Protein AF-A0A660M7K4-F1 (afdb_monomer_lite)

Foldseek 3Di:
DPVVPDPPVVVQVVVVVVVQVVVVVVVCVVVVFPFPDAWDKDFPDDDRPDDTDIDTDGDGDDPDDDPDPVVPPDPDPDPDDDPVNVVVVVVVVCLVPDDADDDPDPDDPPHDDDDDDDDD

Secondary structure (DSSP, 8-state):
--TTSS-HHHHHHHHHHHHHHHHHHHHHHHTT--BSSPPEEEEEEEETTTEEEEEEE-PBPPP-----GGG-----------HHHHHHHHHHHHHHTPPP----SPP-TT----------

pLDDT: mean 71.5, std 9.18, range [47.22, 88.38]

Structure (mmCIF, N/CA/C/O backbone):
data_AF-A0A660M7K4-F1
#
_entry.id   AF-A0A660M7K4-F1
#
loop_
_atom_site.group_PDB
_atom_site.id
_atom_site.type_symbol
_atom_site.label_atom_id
_atom_site.label_alt_id
_atom_site.label_comp_id
_atom_site.label_asym_id
_atom_site.label_entity_id
_atom_site.label_seq_id
_atom_site.pdbx_PDB_ins_code
_atom_site.Cartn_x
_atom_site.Cartn_y
_atom_site.Cartn_z
_atom_site.occupancy
_atom_site.B_iso_or_equiv
_atom_site.auth_seq_id
_atom_site.auth_comp_id
_atom_site.auth_asym_id
_atom_site.auth_atom_id
_atom_site.pdbx_PDB_model_num
ATOM 1 N N . MET A 1 1 ? 51.741 -9.721 -23.655 1.00 47.22 1 MET A N 1
ATOM 2 C CA . MET A 1 1 ? 51.900 -11.150 -24.006 1.00 47.22 1 MET A CA 1
ATOM 3 C C . MET A 1 1 ? 50.603 -11.915 -23.719 1.00 47.22 1 MET A C 1
ATOM 5 O O . MET A 1 1 ? 50.582 -12.728 -22.812 1.00 47.22 1 MET A O 1
ATOM 9 N N . VAL A 1 2 ? 49.522 -11.633 -24.461 1.00 49.31 2 VAL A N 1
ATOM 10 C CA . VAL A 1 2 ? 48.260 -12.424 -24.421 1.00 49.31 2 VAL A CA 1
ATOM 11 C C . VAL A 1 2 ? 47.599 -12.492 -25.813 1.00 49.31 2 VAL A C 1
ATOM 13 O O . VAL A 1 2 ? 46.929 -13.461 -26.127 1.00 49.31 2 VAL A O 1
ATOM 16 N N . ALA A 1 3 ? 47.872 -11.535 -26.710 1.00 52.75 3 ALA A N 1
ATOM 17 C CA . ALA A 1 3 ? 47.330 -11.521 -28.078 1.00 52.75 3 ALA A CA 1
ATOM 18 C C . ALA A 1 3 ? 47.911 -12.585 -29.039 1.00 52.75 3 ALA A C 1
ATOM 20 O O . ALA A 1 3 ? 47.435 -12.709 -30.158 1.00 52.75 3 ALA A O 1
ATOM 21 N N . ALA A 1 4 ? 48.949 -13.328 -28.639 1.00 57.06 4 ALA A N 1
ATOM 22 C CA . ALA A 1 4 ? 49.623 -14.300 -29.510 1.00 57.06 4 ALA A CA 1
ATOM 23 C C . ALA A 1 4 ? 49.103 -15.741 -29.353 1.00 57.06 4 ALA A C 1
ATOM 25 O O . ALA A 1 4 ? 49.554 -16.625 -30.072 1.00 57.06 4 ALA A O 1
ATOM 26 N N . GLN A 1 5 ? 48.193 -15.989 -28.403 1.00 56.97 5 GLN A N 1
ATOM 27 C CA . GLN A 1 5 ? 47.725 -17.338 -28.056 1.00 56.97 5 GLN A CA 1
ATOM 28 C C . GLN A 1 5 ? 46.194 -17.463 -28.046 1.00 56.97 5 GLN A C 1
ATOM 30 O O . GLN A 1 5 ? 45.658 -18.483 -27.628 1.00 56.97 5 GLN A O 1
ATOM 35 N N . VAL A 1 6 ? 45.501 -16.421 -28.507 1.00 57.75 6 VAL A N 1
ATOM 36 C CA . VAL A 1 6 ? 44.047 -16.379 -28.659 1.00 57.75 6 VAL A CA 1
ATOM 37 C C . VAL A 1 6 ? 43.768 -16.183 -30.141 1.00 57.75 6 VAL A C 1
ATOM 39 O O . VAL A 1 6 ? 44.318 -15.258 -30.740 1.00 57.75 6 VAL A O 1
ATOM 42 N N . ASP A 1 7 ? 42.961 -17.061 -30.736 1.00 66.00 7 ASP A N 1
ATOM 43 C CA . ASP A 1 7 ? 42.598 -16.987 -32.150 1.00 66.00 7 ASP A CA 1
ATOM 44 C C . ASP A 1 7 ? 42.135 -15.563 -32.525 1.00 66.00 7 ASP A C 1
ATOM 46 O O . ASP A 1 7 ? 41.231 -15.024 -31.879 1.00 66.00 7 ASP A O 1
ATOM 50 N N . PRO A 1 8 ? 42.706 -14.927 -33.567 1.00 67.06 8 PRO A N 1
ATOM 51 C CA . PRO A 1 8 ? 42.351 -13.559 -33.961 1.00 67.06 8 PRO A CA 1
ATOM 52 C C . PRO A 1 8 ? 40.864 -13.393 -34.317 1.00 67.06 8 PRO A C 1
ATOM 54 O O . PRO A 1 8 ? 40.306 -12.304 -34.162 1.00 67.06 8 PRO A O 1
ATOM 57 N N . ASN A 1 9 ? 40.197 -14.478 -34.720 1.00 66.50 9 ASN A N 1
ATOM 58 C CA . ASN A 1 9 ? 38.746 -14.513 -34.901 1.00 66.50 9 ASN A CA 1
ATOM 59 C C . ASN A 1 9 ? 37.989 -14.412 -33.571 1.00 66.50 9 ASN A C 1
ATOM 61 O O . ASN A 1 9 ? 37.033 -13.647 -33.482 1.00 66.50 9 ASN A O 1
ATOM 65 N N . LEU A 1 10 ? 38.446 -15.113 -32.528 1.00 68.19 10 LEU A N 1
ATOM 66 C CA . LEU A 1 10 ? 37.822 -15.074 -31.205 1.00 68.19 10 LEU A CA 1
ATOM 67 C C . LEU A 1 10 ? 37.969 -13.683 -30.585 1.00 68.19 10 LEU A C 1
ATOM 69 O O . LEU A 1 10 ? 37.008 -13.128 -30.068 1.00 68.19 10 LEU A O 1
ATOM 73 N N . LEU A 1 11 ? 39.148 -13.070 -30.721 1.00 71.25 11 LEU A N 1
ATOM 74 C CA . LEU A 1 11 ? 39.387 -11.720 -30.212 1.00 71.25 11 LEU A CA 1
ATOM 75 C C . LEU A 1 11 ? 38.505 -10.677 -30.918 1.00 71.25 11 LEU A C 1
ATOM 77 O O . LEU A 1 11 ? 37.990 -9.761 -30.278 1.00 71.25 11 LEU A O 1
ATOM 81 N N . SER A 1 12 ? 38.312 -10.824 -32.231 1.00 70.31 12 SER A N 1
ATOM 82 C CA . SER A 1 12 ? 37.466 -9.927 -33.027 1.00 70.31 12 SER A CA 1
ATOM 83 C C . SER A 1 12 ? 35.986 -10.085 -32.676 1.00 70.31 12 SER A C 1
ATOM 85 O O . SER A 1 12 ? 35.275 -9.087 -32.575 1.00 70.31 12 SER A O 1
ATOM 87 N N . GLN A 1 13 ? 35.539 -11.320 -32.446 1.00 69.31 13 GLN A N 1
ATOM 88 C CA . GLN A 1 13 ? 34.165 -11.641 -32.067 1.00 69.31 13 GLN A CA 1
ATOM 89 C C . GLN A 1 13 ? 33.834 -11.155 -30.649 1.00 69.31 13 GLN A C 1
ATOM 91 O O . GLN A 1 13 ? 32.826 -10.482 -30.458 1.00 69.31 13 GLN A O 1
ATOM 96 N N . GLU A 1 14 ? 34.722 -11.395 -29.684 1.00 71.50 14 GLU A N 1
ATOM 97 C CA . GLU A 1 14 ? 34.589 -10.898 -28.308 1.00 71.50 14 GLU A CA 1
ATOM 98 C C . GLU A 1 14 ? 34.601 -9.364 -28.262 1.00 71.50 14 GLU A C 1
ATOM 100 O O . GLU A 1 14 ? 33.800 -8.743 -27.563 1.00 71.50 14 GLU A O 1
ATOM 105 N N . THR A 1 15 ? 35.491 -8.725 -29.032 1.00 73.75 15 THR A N 1
ATOM 106 C CA . THR A 1 15 ? 35.556 -7.256 -29.119 1.00 73.75 15 THR A CA 1
ATOM 107 C C . THR A 1 15 ? 34.283 -6.686 -29.739 1.00 73.75 15 THR A C 1
ATOM 109 O O . THR A 1 15 ? 33.775 -5.674 -29.258 1.00 73.75 15 THR A O 1
ATOM 112 N N . LEU A 1 16 ? 33.745 -7.337 -30.773 1.00 70.81 16 LEU A N 1
ATOM 113 C CA . LEU A 1 16 ? 32.477 -6.964 -31.394 1.00 70.81 16 LEU A CA 1
ATOM 114 C C . LEU A 1 16 ? 31.315 -7.086 -30.409 1.00 70.81 16 LEU A C 1
ATOM 116 O O . LEU A 1 16 ? 30.564 -6.130 -30.244 1.00 70.81 16 LEU A O 1
ATOM 120 N N . GLU A 1 17 ? 31.170 -8.227 -29.742 1.00 71.94 17 GLU A N 1
ATOM 121 C CA . GLU A 1 17 ? 30.060 -8.466 -28.819 1.00 71.94 17 GLU A CA 1
ATOM 122 C C . GLU A 1 17 ? 30.085 -7.481 -27.639 1.00 71.94 17 GLU A C 1
ATOM 124 O O . GLU A 1 17 ? 29.052 -6.915 -27.262 1.00 71.94 17 GLU A O 1
ATOM 129 N N . ASN A 1 18 ? 31.280 -7.188 -27.115 1.00 74.06 18 ASN A N 1
ATOM 130 C CA . ASN A 1 18 ? 31.469 -6.177 -26.077 1.00 74.06 18 ASN A CA 1
ATOM 131 C C . ASN A 1 18 ? 31.164 -4.759 -26.579 1.00 74.06 18 ASN A C 1
ATOM 133 O O . ASN A 1 18 ? 30.493 -3.994 -25.881 1.00 74.06 18 ASN A O 1
ATOM 137 N N . ALA A 1 19 ? 31.630 -4.3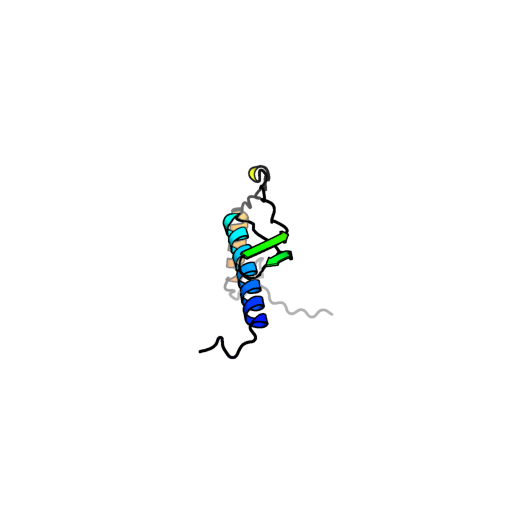94 -27.778 1.00 74.62 19 ALA A N 1
ATOM 138 C CA . ALA A 1 19 ? 31.357 -3.085 -28.369 1.00 74.62 19 ALA A CA 1
ATOM 139 C C . ALA A 1 19 ? 29.855 -2.891 -28.617 1.00 74.62 19 ALA A C 1
ATOM 141 O O . ALA A 1 19 ? 29.299 -1.868 -28.225 1.00 74.62 19 ALA A O 1
ATOM 142 N N . LEU A 1 20 ? 29.190 -3.903 -29.179 1.00 72.81 20 LEU A N 1
ATOM 143 C CA . LEU A 1 20 ? 27.755 -3.924 -29.441 1.00 72.81 20 LEU A CA 1
ATOM 144 C C . LEU A 1 20 ? 26.959 -3.753 -28.144 1.00 72.81 20 LEU A C 1
ATOM 146 O O . LEU A 1 20 ? 26.155 -2.831 -28.022 1.00 72.81 20 LEU A O 1
ATOM 150 N N . SER A 1 21 ? 27.239 -4.589 -27.143 1.00 72.12 21 SER A N 1
ATOM 151 C CA . SER A 1 21 ? 26.552 -4.554 -25.848 1.00 72.12 21 SER A CA 1
ATOM 152 C C . SER A 1 21 ? 26.707 -3.199 -25.157 1.00 72.1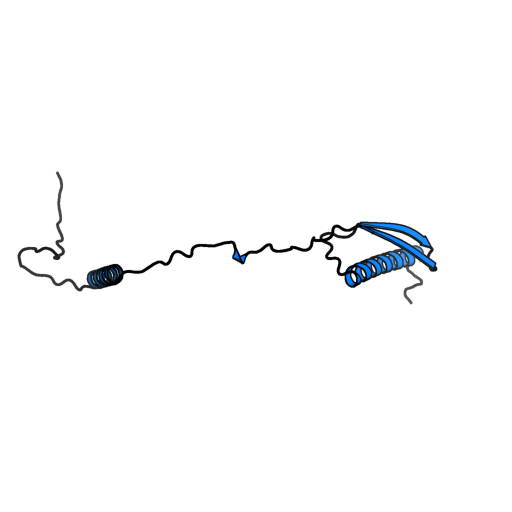2 21 SER A C 1
ATOM 154 O O . SER A 1 21 ? 25.744 -2.659 -24.609 1.00 72.12 21 SER A O 1
ATOM 156 N N . LYS A 1 22 ? 27.908 -2.612 -25.217 1.00 76.81 22 LYS A N 1
ATOM 157 C CA . LYS A 1 22 ? 28.190 -1.305 -24.621 1.00 76.81 22 LYS A CA 1
ATOM 158 C C . LYS A 1 22 ? 27.511 -0.163 -25.380 1.00 76.81 22 LYS A C 1
ATOM 160 O O . LYS A 1 22 ? 26.896 0.690 -24.748 1.00 76.81 22 LYS A O 1
ATOM 165 N N . SER A 1 23 ? 27.558 -0.162 -26.713 1.00 76.50 23 SER A N 1
ATOM 166 C CA . SER A 1 23 ? 26.902 0.860 -27.538 1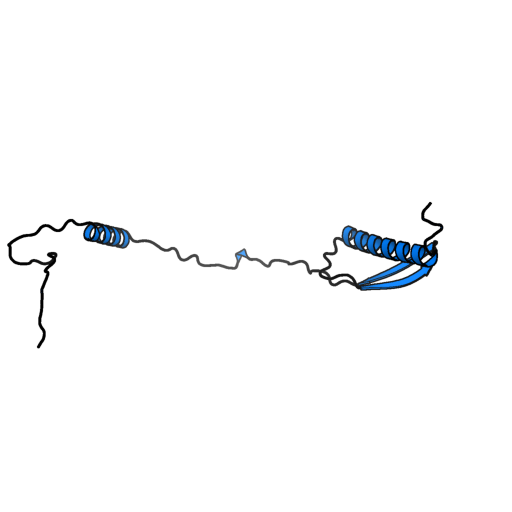.00 76.50 23 SER A CA 1
ATOM 167 C C . SER A 1 23 ? 25.379 0.827 -27.407 1.00 76.50 23 SER A C 1
ATOM 169 O O . SER A 1 23 ? 24.758 1.886 -27.318 1.00 76.50 23 SER A O 1
ATOM 171 N N . VAL A 1 24 ? 24.779 -0.364 -27.317 1.00 71.06 24 VAL A N 1
ATOM 172 C CA . VAL A 1 24 ? 23.351 -0.535 -27.007 1.00 71.06 24 VAL A CA 1
ATOM 173 C C . VAL A 1 24 ? 23.052 0.047 -25.624 1.00 71.06 24 VAL A C 1
ATOM 175 O O . VAL A 1 24 ? 22.186 0.906 -25.498 1.00 71.06 24 VAL A O 1
ATOM 178 N N . ALA A 1 25 ? 23.808 -0.326 -24.588 1.00 70.94 25 ALA A N 1
ATOM 179 C CA . ALA A 1 25 ? 23.593 0.209 -23.243 1.00 70.94 25 ALA A CA 1
ATOM 180 C C . ALA A 1 25 ? 23.718 1.747 -23.182 1.00 70.94 25 ALA A C 1
ATOM 182 O O . ALA A 1 25 ? 22.895 2.411 -22.550 1.00 70.94 25 ALA A O 1
ATOM 183 N N . GLU A 1 26 ? 24.703 2.332 -23.870 1.00 75.06 26 GLU A N 1
ATOM 184 C CA . GLU A 1 26 ? 24.888 3.786 -23.945 1.00 75.06 26 GLU A CA 1
ATOM 185 C C . GLU A 1 26 ? 23.751 4.496 -24.695 1.00 75.06 26 GLU A C 1
ATOM 187 O O . GLU A 1 26 ? 23.311 5.563 -24.258 1.00 75.06 26 GLU A O 1
ATOM 192 N N . ALA A 1 27 ? 23.247 3.922 -25.792 1.00 72.00 27 ALA A N 1
ATOM 193 C CA . ALA A 1 27 ? 22.112 4.472 -26.534 1.00 72.00 27 ALA A CA 1
ATOM 194 C C . ALA A 1 27 ? 20.834 4.486 -25.679 1.00 72.00 27 ALA A 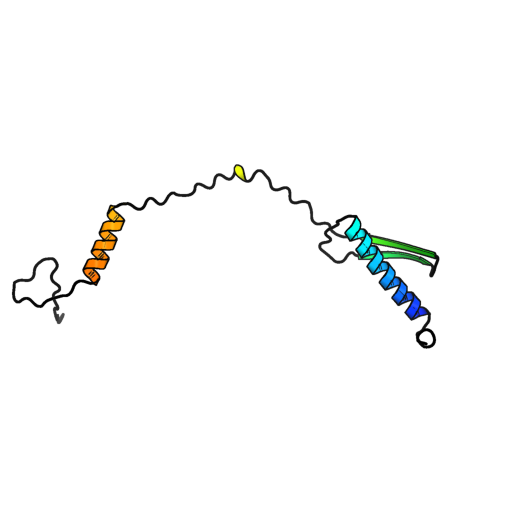C 1
ATOM 196 O O . ALA A 1 27 ? 20.157 5.511 -25.588 1.00 72.00 27 ALA A O 1
ATOM 197 N N . PHE A 1 28 ? 20.564 3.393 -24.963 1.00 69.62 28 PHE A N 1
ATOM 198 C CA . PHE A 1 28 ? 19.399 3.267 -24.083 1.00 69.62 28 PHE A CA 1
ATOM 199 C C . PHE A 1 28 ? 19.476 4.246 -22.905 1.00 69.62 28 PHE A C 1
ATOM 201 O O . PHE A 1 28 ? 18.469 4.844 -22.518 1.00 69.62 28 PHE A O 1
ATOM 208 N N . LEU A 1 29 ? 20.680 4.468 -22.367 1.00 69.75 29 LEU A N 1
ATOM 209 C CA . LEU A 1 29 ? 20.909 5.407 -21.271 1.00 69.75 29 LEU A CA 1
ATOM 210 C C . LEU A 1 29 ? 20.775 6.873 -21.718 1.00 69.75 29 LEU A C 1
ATOM 212 O O . LEU A 1 29 ? 20.184 7.677 -20.994 1.00 69.75 29 LEU A O 1
ATOM 216 N N . LYS A 1 30 ? 21.270 7.224 -22.916 1.00 71.12 30 LYS A N 1
ATOM 217 C CA . LYS A 1 30 ? 21.120 8.572 -23.498 1.00 71.12 30 LYS A CA 1
ATOM 218 C C . LYS A 1 30 ? 19.666 8.911 -23.807 1.00 71.12 30 LYS A C 1
ATOM 220 O O . LYS A 1 30 ? 19.225 10.018 -23.505 1.00 71.12 30 LYS A O 1
ATOM 225 N N . GLU A 1 31 ? 18.920 7.965 -24.367 1.00 69.50 31 GLU A N 1
ATOM 226 C CA . GLU A 1 31 ? 17.520 8.169 -24.753 1.00 69.50 31 GLU A CA 1
ATOM 227 C C . GLU A 1 31 ? 16.540 7.954 -23.580 1.00 69.50 31 GLU A C 1
ATOM 229 O O . GLU A 1 31 ? 15.335 8.158 -23.716 1.00 69.50 31 GLU A O 1
ATOM 234 N N . LYS A 1 32 ? 17.060 7.608 -22.387 1.00 63.34 32 LYS A N 1
ATOM 235 C CA . LYS A 1 32 ? 16.290 7.301 -21.165 1.00 63.34 32 LYS A CA 1
ATOM 236 C C . LYS A 1 32 ? 15.197 6.257 -21.409 1.00 63.34 32 LYS A C 1
ATOM 238 O O . LYS A 1 32 ? 14.123 6.311 -20.806 1.00 63.34 32 LYS A O 1
ATOM 243 N N . VAL A 1 33 ? 15.476 5.303 -22.290 1.00 66.44 33 VAL A N 1
ATOM 244 C CA . VAL A 1 33 ? 14.547 4.231 -22.622 1.00 66.44 33 VAL A CA 1
ATOM 245 C C . VAL A 1 33 ? 14.591 3.207 -21.496 1.00 66.44 33 VAL A C 1
ATOM 247 O O . VAL A 1 33 ? 15.569 2.482 -21.322 1.00 66.44 33 VAL A O 1
ATOM 250 N N . GLN A 1 34 ? 13.520 3.157 -20.705 1.00 65.00 34 GLN A N 1
ATOM 251 C CA . GLN A 1 34 ? 13.305 2.085 -19.738 1.00 65.00 34 GLN A CA 1
ATOM 252 C C . GLN A 1 34 ? 12.826 0.843 -20.492 1.00 65.00 34 GLN A C 1
ATOM 254 O O . GLN A 1 34 ? 11.626 0.616 -20.655 1.00 65.00 34 GLN A O 1
ATOM 259 N N . ALA A 1 35 ? 13.793 0.085 -21.003 1.00 65.44 35 ALA A N 1
ATOM 260 C CA . ALA A 1 35 ? 13.562 -1.209 -21.620 1.00 65.44 35 ALA A CA 1
ATOM 261 C C . ALA A 1 35 ? 13.081 -2.208 -20.564 1.00 65.44 35 ALA A C 1
ATOM 263 O O . ALA A 1 35 ? 13.738 -2.402 -19.541 1.00 65.44 35 ALA A O 1
ATOM 264 N N . ILE A 1 36 ? 11.922 -2.822 -20.803 1.00 63.94 36 ILE A N 1
ATOM 265 C CA . ILE A 1 36 ? 11.356 -3.836 -19.899 1.00 63.94 36 ILE A CA 1
ATOM 266 C C . ILE A 1 36 ? 12.082 -5.179 -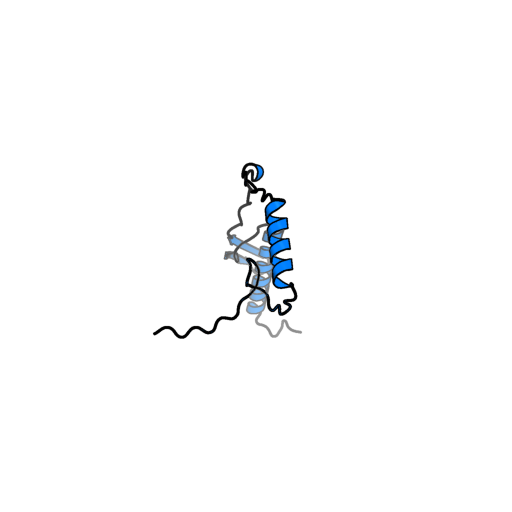20.073 1.00 63.94 36 ILE A C 1
ATOM 268 O O . ILE A 1 36 ? 12.240 -5.930 -19.113 1.00 63.94 36 ILE A O 1
ATOM 272 N N . ASN A 1 37 ? 12.565 -5.457 -21.286 1.00 64.75 37 ASN A N 1
ATOM 273 C CA . ASN A 1 37 ? 13.231 -6.700 -21.659 1.00 64.75 37 ASN A CA 1
ATOM 274 C C . ASN A 1 37 ? 14.629 -6.434 -22.229 1.00 64.75 37 ASN A C 1
ATOM 276 O O . ASN A 1 37 ? 14.982 -5.300 -22.560 1.00 64.75 37 ASN A O 1
ATOM 280 N N . ARG A 1 38 ? 15.440 -7.495 -22.348 1.00 67.38 38 ARG A N 1
ATOM 281 C CA . ARG A 1 38 ? 16.689 -7.412 -23.116 1.00 67.38 38 ARG A CA 1
ATOM 282 C C . ARG A 1 38 ? 16.340 -7.076 -24.571 1.00 67.38 38 ARG A C 1
ATOM 284 O O . ARG A 1 38 ? 15.487 -7.765 -25.127 1.00 67.38 38 ARG A O 1
ATOM 291 N N . PRO A 1 39 ? 16.967 -6.054 -25.175 1.00 68.31 39 PRO A N 1
ATOM 292 C CA . PRO A 1 39 ? 16.673 -5.695 -26.551 1.00 68.31 39 PRO A CA 1
ATOM 293 C C . PRO A 1 39 ? 17.128 -6.798 -27.503 1.00 68.31 39 PRO A C 1
ATOM 295 O O . PRO A 1 39 ? 18.212 -7.359 -27.334 1.00 68.31 39 PRO A O 1
ATOM 298 N N . GLU A 1 40 ? 16.316 -7.083 -28.517 1.00 67.25 40 GLU A N 1
ATOM 299 C CA . GLU A 1 40 ? 16.753 -7.903 -29.644 1.00 67.25 40 GLU A CA 1
ATOM 300 C C . GLU A 1 40 ? 17.672 -7.055 -30.518 1.00 67.25 40 GLU A C 1
ATOM 302 O O . GLU A 1 40 ? 17.278 -5.986 -30.993 1.00 67.25 40 GLU A O 1
ATOM 307 N N . VAL A 1 41 ? 18.914 -7.511 -30.683 1.00 68.44 41 VAL A N 1
ATOM 308 C CA . VAL A 1 41 ? 19.935 -6.805 -31.456 1.00 68.44 41 VAL A CA 1
ATOM 309 C C . VAL A 1 41 ? 20.229 -7.594 -32.721 1.00 68.44 41 VAL A C 1
ATOM 311 O O . VAL A 1 41 ? 20.744 -8.706 -32.657 1.00 68.44 41 VAL A O 1
ATOM 314 N N . ASP A 1 42 ? 19.921 -6.991 -33.864 1.00 69.69 42 ASP A N 1
ATOM 315 C CA . ASP A 1 42 ? 20.193 -7.549 -35.185 1.00 69.69 42 ASP A CA 1
ATOM 316 C C . ASP A 1 42 ? 21.364 -6.792 -35.825 1.00 69.69 42 ASP A C 1
ATOM 318 O O . ASP A 1 42 ? 21.297 -5.575 -36.039 1.00 69.69 42 ASP A O 1
ATOM 322 N N . VAL A 1 43 ? 22.468 -7.497 -36.080 1.00 66.62 43 VAL A N 1
ATOM 323 C CA . VAL A 1 43 ? 23.682 -6.924 -36.677 1.00 66.62 43 VAL A CA 1
ATOM 324 C C . VAL A 1 43 ? 23.585 -7.057 -38.193 1.00 66.62 43 VAL A C 1
ATOM 326 O O . VAL A 1 43 ? 23.744 -8.145 -38.739 1.00 66.62 43 VAL A O 1
ATOM 329 N N . LYS A 1 44 ? 23.339 -5.941 -38.888 1.00 65.12 44 LYS A N 1
ATOM 330 C CA . LYS A 1 44 ? 23.131 -5.935 -40.347 1.00 65.12 44 LYS A CA 1
ATOM 331 C C . LYS A 1 44 ? 24.436 -5.901 -41.128 1.00 65.12 44 LYS A C 1
ATOM 333 O O . LYS A 1 44 ? 24.531 -6.512 -42.189 1.00 65.12 44 LYS A O 1
ATOM 338 N N . LYS A 1 45 ? 25.442 -5.186 -40.621 1.00 59.56 45 LYS A N 1
ATOM 339 C CA . LYS A 1 45 ? 26.784 -5.153 -41.209 1.00 59.56 45 LYS A CA 1
ATOM 340 C C . LYS A 1 45 ? 27.833 -5.053 -40.120 1.00 59.56 45 LYS A C 1
ATOM 342 O O . LYS A 1 45 ? 27.762 -4.182 -39.255 1.00 59.56 45 LYS A O 1
ATOM 347 N N . PHE A 1 46 ? 28.831 -5.919 -40.222 1.00 58.91 46 PHE A N 1
ATOM 348 C CA . PHE A 1 46 ? 30.041 -5.847 -39.424 1.00 58.91 46 PHE A CA 1
ATOM 349 C C . PHE A 1 46 ? 31.248 -5.911 -40.353 1.00 58.91 46 PHE A C 1
ATOM 351 O O . PHE A 1 46 ? 31.514 -6.946 -40.965 1.00 58.91 46 PHE A O 1
ATOM 358 N N . ILE A 1 47 ? 31.968 -4.793 -40.462 1.00 58.62 47 ILE A N 1
ATOM 359 C CA . ILE A 1 47 ? 33.277 -4.748 -41.110 1.00 58.62 47 ILE A CA 1
ATOM 360 C C . ILE A 1 47 ? 34.309 -4.550 -39.997 1.00 58.62 47 ILE A C 1
ATOM 362 O O . ILE A 1 47 ? 34.335 -3.472 -39.388 1.00 58.62 47 ILE A O 1
ATOM 366 N N . PRO A 1 48 ? 35.143 -5.562 -39.694 1.00 53.69 48 PRO A N 1
ATOM 367 C CA . PRO A 1 48 ? 36.125 -5.458 -38.627 1.00 53.69 48 PRO A CA 1
ATOM 368 C C . PRO A 1 48 ? 37.042 -4.248 -38.853 1.00 53.69 48 PRO A C 1
ATOM 370 O O . PRO A 1 48 ? 37.780 -4.181 -39.833 1.00 53.69 48 PRO A O 1
ATOM 373 N N . GLY A 1 49 ? 36.970 -3.281 -37.933 1.00 57.19 49 GLY A N 1
ATOM 374 C CA . GLY A 1 49 ? 37.805 -2.079 -37.922 1.00 57.19 49 GLY A CA 1
ATOM 375 C C . GLY A 1 49 ? 37.242 -0.839 -38.626 1.00 57.19 49 GLY A C 1
ATOM 376 O O . GLY A 1 49 ? 37.939 0.171 -38.641 1.00 57.19 49 GLY A O 1
ATOM 377 N N . THR A 1 50 ? 36.028 -0.864 -39.194 1.00 60.28 50 THR A N 1
ATOM 378 C CA . THR A 1 50 ? 35.487 0.311 -39.916 1.00 60.28 50 THR A CA 1
ATOM 379 C C . THR A 1 50 ? 34.079 0.700 -39.490 1.00 60.28 50 THR A C 1
ATOM 381 O O . THR A 1 50 ? 33.875 1.836 -39.072 1.00 60.28 50 THR A O 1
ATOM 384 N N . GLU A 1 51 ? 33.110 -0.214 -39.567 1.00 60.62 51 GLU A N 1
ATOM 385 C CA . GLU A 1 51 ? 31.703 0.149 -39.376 1.00 60.62 51 GLU A CA 1
ATOM 386 C C . GLU A 1 51 ? 30.890 -1.019 -38.806 1.00 60.62 51 GLU A C 1
ATOM 388 O O . GLU A 1 51 ? 31.055 -2.178 -39.207 1.00 60.62 51 GLU A O 1
ATOM 393 N N . LEU A 1 52 ? 30.025 -0.694 -37.845 1.00 65.38 52 LEU A N 1
ATOM 394 C CA . LEU A 1 52 ? 29.126 -1.621 -37.170 1.00 65.38 52 LEU A CA 1
ATOM 395 C C . LEU A 1 52 ? 27.715 -1.023 -37.190 1.00 65.38 52 LEU A C 1
ATOM 397 O O . LEU A 1 52 ? 27.425 -0.086 -36.447 1.00 65.38 52 LEU A O 1
ATOM 401 N N . GLU A 1 53 ? 26.845 -1.573 -38.039 1.00 70.25 53 GLU A N 1
ATOM 402 C CA . GLU A 1 53 ? 25.429 -1.204 -38.111 1.00 70.25 53 GLU A CA 1
ATOM 403 C C . GLU A 1 53 ? 24.582 -2.275 -37.411 1.00 70.25 53 GLU A C 1
ATOM 405 O O . GLU A 1 53 ? 24.527 -3.428 -37.855 1.00 70.25 53 GLU A O 1
ATOM 410 N N . PHE A 1 54 ? 23.884 -1.894 -36.339 1.00 68.19 54 PHE A N 1
ATOM 411 C CA . PHE A 1 54 ? 22.969 -2.775 -35.614 1.00 68.19 54 PHE A CA 1
ATOM 412 C C . PHE A 1 54 ? 21.625 -2.096 -35.349 1.00 68.19 54 PHE A C 1
ATOM 414 O O . PHE A 1 54 ? 21.549 -0.890 -35.127 1.00 68.19 54 PHE A O 1
ATOM 421 N N . THR A 1 55 ? 20.544 -2.874 -35.391 1.00 72.00 55 THR A N 1
ATOM 422 C CA . THR A 1 55 ? 19.198 -2.429 -35.007 1.00 72.00 55 THR A CA 1
ATOM 423 C C . THR A 1 55 ? 18.846 -3.070 -33.670 1.00 72.00 55 THR A C 1
ATOM 425 O O . THR A 1 55 ? 18.842 -4.292 -33.573 1.00 72.00 55 THR A O 1
ATOM 428 N N . ALA A 1 56 ? 18.562 -2.261 -32.647 1.00 68.00 56 ALA A N 1
ATOM 429 C CA . ALA A 1 56 ? 18.123 -2.739 -31.338 1.00 68.00 56 ALA A CA 1
ATOM 430 C C . ALA A 1 56 ? 16.628 -2.444 -31.153 1.00 68.00 56 ALA A C 1
ATOM 432 O O . ALA A 1 56 ? 16.230 -1.280 -31.141 1.00 68.00 56 ALA A O 1
ATOM 433 N N . THR A 1 57 ? 15.810 -3.485 -31.008 1.00 71.56 57 THR A N 1
ATOM 434 C CA . THR A 1 57 ? 14.363 -3.353 -30.776 1.00 71.56 57 THR A CA 1
ATOM 435 C C . THR A 1 57 ? 14.053 -3.663 -29.318 1.00 71.56 57 THR A C 1
ATOM 437 O O . THR A 1 57 ? 14.484 -4.685 -28.790 1.00 71.56 57 THR A O 1
ATOM 440 N N . THR A 1 58 ? 13.305 -2.782 -28.653 1.00 68.19 58 THR A N 1
ATOM 441 C CA . THR A 1 58 ? 12.837 -3.001 -27.282 1.00 68.19 58 THR A CA 1
ATOM 442 C C . THR A 1 58 ? 11.413 -2.502 -27.111 1.00 68.19 58 THR A C 1
ATOM 444 O O . THR A 1 58 ? 11.010 -1.506 -27.710 1.00 68.19 58 THR A O 1
ATOM 447 N N . GLU A 1 59 ? 10.672 -3.148 -26.220 1.00 67.19 59 GLU A N 1
ATOM 448 C CA . GLU A 1 59 ? 9.437 -2.591 -25.684 1.00 67.19 59 GLU A CA 1
ATOM 449 C C . GLU A 1 59 ? 9.773 -1.542 -24.618 1.00 67.19 59 GLU A C 1
ATOM 451 O O . GLU A 1 59 ? 10.613 -1.773 -23.738 1.00 67.19 59 GLU A O 1
ATOM 456 N N . ILE A 1 60 ? 9.138 -0.373 -24.724 1.00 70.75 60 ILE A N 1
ATOM 457 C CA . ILE A 1 60 ? 9.321 0.746 -23.797 1.00 70.75 60 ILE A CA 1
ATOM 458 C C . ILE A 1 60 ? 8.195 0.762 -22.770 1.00 70.75 60 ILE A C 1
ATOM 460 O O . ILE A 1 60 ? 7.029 0.554 -23.113 1.00 70.75 60 ILE A O 1
ATOM 464 N N . MET A 1 61 ? 8.520 1.054 -21.510 1.00 65.94 61 MET A N 1
ATOM 465 C CA . MET A 1 61 ? 7.480 1.288 -20.513 1.00 65.94 61 MET A CA 1
ATOM 466 C C . MET A 1 61 ? 6.731 2.594 -20.836 1.00 65.94 61 MET A C 1
ATOM 468 O O . MET A 1 61 ? 7.366 3.652 -20.913 1.00 65.94 61 MET A O 1
ATOM 472 N N . PRO A 1 62 ? 5.399 2.564 -21.038 1.00 68.50 62 PRO A N 1
ATOM 473 C CA . PRO A 1 62 ? 4.643 3.777 -21.313 1.00 68.50 62 PRO A CA 1
ATOM 474 C C . PRO A 1 62 ? 4.682 4.711 -20.100 1.00 68.50 62 PRO A C 1
ATOM 476 O O . PRO A 1 62 ? 4.694 4.270 -18.947 1.00 68.50 62 PRO A O 1
ATOM 479 N N . LYS A 1 63 ? 4.667 6.024 -20.353 1.00 65.50 63 LYS A N 1
ATOM 480 C CA . LYS A 1 63 ? 4.530 7.017 -19.284 1.00 65.50 63 LYS A CA 1
ATOM 481 C C . LYS A 1 63 ? 3.172 6.827 -18.614 1.00 65.50 63 LYS A C 1
ATOM 483 O O . LYS A 1 63 ? 2.135 6.965 -19.256 1.00 65.50 63 LYS A O 1
ATOM 488 N N . VAL A 1 64 ? 3.185 6.508 -17.323 1.00 63.44 64 VAL A N 1
ATOM 489 C CA . VAL A 1 64 ? 1.964 6.408 -16.521 1.00 63.44 64 VAL A CA 1
ATOM 490 C C . VAL A 1 64 ? 1.486 7.823 -16.210 1.00 63.44 64 VAL A C 1
ATOM 492 O O . VAL A 1 64 ? 1.991 8.476 -15.299 1.00 63.44 64 VAL A O 1
ATOM 495 N N . GLU A 1 65 ? 0.517 8.311 -16.977 1.00 68.81 65 GLU A N 1
ATOM 496 C CA . GLU A 1 65 ? -0.219 9.524 -16.632 1.00 68.81 65 GLU A CA 1
ATOM 497 C C . GLU A 1 65 ? -1.307 9.155 -15.622 1.00 68.81 65 GLU A C 1
ATOM 499 O O . GLU A 1 65 ? -2.346 8.584 -15.956 1.00 68.81 65 GLU A O 1
ATOM 504 N N . LEU A 1 66 ? -1.043 9.434 -14.344 1.00 65.31 66 LEU A N 1
ATOM 505 C CA . LEU A 1 66 ? -2.053 9.296 -13.302 1.00 65.31 66 LEU A CA 1
ATOM 506 C C . LEU A 1 66 ? -3.169 10.309 -13.582 1.00 65.31 66 LEU A C 1
ATOM 508 O O . LEU A 1 66 ? -2.936 11.518 -13.570 1.00 65.31 66 LEU A O 1
ATOM 512 N N . GLY A 1 67 ? -4.384 9.814 -13.818 1.00 70.06 67 GLY A N 1
ATOM 513 C CA . GLY A 1 67 ? -5.579 10.653 -13.887 1.00 70.06 67 GLY A CA 1
ATOM 514 C C . GLY A 1 67 ? -5.842 11.402 -12.572 1.00 70.06 67 GLY A C 1
ATOM 515 O O . GLY A 1 67 ? -5.155 11.214 -11.567 1.00 70.06 67 GLY A O 1
ATOM 516 N N . ASP A 1 68 ? -6.865 12.259 -12.564 1.00 71.31 68 ASP A N 1
ATOM 517 C CA . ASP A 1 68 ? -7.204 13.120 -11.423 1.00 71.31 68 ASP A CA 1
ATOM 518 C C . ASP A 1 68 ? -7.702 12.311 -10.204 1.00 71.31 68 ASP A C 1
ATOM 520 O O . ASP A 1 68 ? -8.899 12.120 -9.972 1.00 71.31 68 ASP A O 1
ATOM 524 N N . TYR A 1 69 ? -6.751 11.820 -9.409 1.00 65.50 69 TYR A N 1
ATOM 525 C CA . TYR A 1 69 ? -6.964 11.001 -8.215 1.00 65.50 69 TYR A CA 1
ATOM 526 C C . TYR A 1 69 ? -7.693 11.751 -7.092 1.00 65.50 69 TYR A C 1
ATOM 528 O O . TYR A 1 69 ? -8.190 11.128 -6.155 1.00 65.50 69 TYR A O 1
ATOM 536 N N . LYS A 1 70 ? -7.801 13.084 -7.177 1.00 64.12 70 LYS A N 1
ATOM 537 C CA . LYS A 1 70 ? -8.509 13.909 -6.187 1.00 64.12 70 LYS A CA 1
ATOM 538 C C . LYS A 1 70 ? -10.029 13.853 -6.341 1.00 64.12 70 LYS A C 1
ATOM 540 O O . LYS A 1 70 ? -10.738 14.259 -5.424 1.00 64.12 70 LYS A O 1
ATOM 545 N N . LYS A 1 71 ? -10.541 13.326 -7.461 1.00 60.66 71 LYS A N 1
ATOM 546 C CA . LYS A 1 71 ? -11.981 13.084 -7.667 1.00 60.66 71 LYS A CA 1
ATOM 547 C C . LYS A 1 71 ? -12.464 11.759 -7.075 1.00 60.66 71 LYS A C 1
ATOM 549 O O . LYS A 1 71 ? -13.671 11.547 -6.972 1.00 60.66 71 LYS A O 1
ATOM 554 N N . LEU A 1 72 ? -11.551 10.880 -6.653 1.00 62.34 72 LEU A N 1
ATOM 555 C CA . LEU A 1 72 ? -11.890 9.658 -5.926 1.00 62.34 72 LEU A CA 1
ATOM 556 C C . LEU A 1 72 ? -12.228 10.022 -4.478 1.00 62.34 72 LEU A C 1
ATOM 558 O O . LEU A 1 72 ? -11.397 9.968 -3.573 1.00 62.34 72 LEU A O 1
ATOM 562 N N . GLY A 1 73 ? -13.474 10.444 -4.273 1.00 60.72 73 GLY A N 1
ATOM 563 C CA . GLY A 1 73 ? -14.029 10.740 -2.960 1.00 60.72 73 GLY A CA 1
ATOM 564 C C . GLY A 1 73 ? -14.193 9.468 -2.135 1.00 60.72 73 GLY A C 1
ATOM 565 O O . GLY A 1 73 ? -15.287 8.916 -2.050 1.00 60.72 73 GLY A O 1
ATOM 566 N N . VAL A 1 74 ? -13.118 9.001 -1.501 1.00 67.25 74 VAL A N 1
ATOM 567 C CA . VAL A 1 74 ? -13.216 7.970 -0.465 1.00 67.25 74 VAL A CA 1
ATOM 568 C C . VAL A 1 74 ? -13.818 8.628 0.772 1.00 67.25 74 VAL A C 1
ATOM 570 O O . VAL A 1 74 ? -13.174 9.428 1.454 1.00 67.25 74 VAL A O 1
ATOM 573 N N . LYS A 1 75 ? -15.085 8.316 1.061 1.00 63.69 75 LYS A N 1
ATOM 574 C CA . LYS A 1 75 ? -15.730 8.726 2.309 1.00 63.69 75 LYS A CA 1
ATOM 575 C C . LYS A 1 75 ? -15.057 7.981 3.457 1.00 63.69 75 LYS A C 1
ATOM 577 O O . LYS A 1 75 ? -15.332 6.811 3.689 1.00 63.69 75 LYS A O 1
ATOM 582 N N . LYS A 1 76 ? -14.163 8.663 4.171 1.00 65.56 76 LYS A N 1
ATOM 583 C CA . LYS A 1 76 ? -13.625 8.165 5.436 1.00 65.56 76 LYS A CA 1
ATOM 584 C C . LYS A 1 76 ? -14.772 8.134 6.443 1.00 65.56 76 LYS A C 1
ATOM 586 O O . LYS A 1 76 ? -15.232 9.188 6.880 1.00 65.56 76 LYS A O 1
ATOM 591 N N . GLU A 1 77 ? -15.262 6.944 6.772 1.00 66.25 77 GLU A N 1
ATOM 592 C CA . GLU A 1 77 ? -16.252 6.787 7.834 1.00 66.25 77 GLU A CA 1
ATOM 593 C C . GLU A 1 77 ? -15.640 7.261 9.153 1.00 66.25 77 GLU A C 1
ATOM 595 O O . GLU A 1 77 ? -14.646 6.726 9.650 1.00 66.25 77 GLU A O 1
ATOM 600 N N . ALA A 1 78 ? -16.201 8.337 9.700 1.00 66.44 78 ALA A N 1
ATOM 601 C CA . ALA A 1 78 ? -15.796 8.854 10.992 1.00 66.44 78 ALA A CA 1
ATOM 602 C C . ALA A 1 78 ? -16.433 7.984 12.078 1.00 66.44 78 ALA A C 1
ATOM 604 O O . ALA A 1 78 ? -17.593 8.181 12.440 1.00 66.44 78 ALA A O 1
ATOM 605 N N . VAL A 1 79 ? -15.670 7.026 12.604 1.00 69.75 79 VAL A N 1
ATOM 606 C CA . VAL A 1 79 ? -16.069 6.249 13.781 1.00 69.75 79 VAL A CA 1
ATOM 607 C C . VAL A 1 79 ? -16.124 7.202 14.978 1.00 69.75 79 VAL A C 1
ATOM 609 O O . VAL A 1 79 ? -15.096 7.626 15.505 1.00 69.75 79 VAL A O 1
ATOM 612 N N . LYS A 1 80 ? -17.333 7.595 15.386 1.00 72.31 80 LYS A N 1
ATOM 613 C CA . LYS A 1 80 ? -17.550 8.378 16.606 1.00 72.31 80 LYS A CA 1
ATOM 614 C C . LYS A 1 80 ? -17.764 7.417 17.765 1.00 72.31 80 LYS A C 1
ATOM 616 O O . LYS A 1 80 ? -18.853 6.878 17.913 1.00 72.31 80 LYS A O 1
ATOM 621 N N . VAL A 1 81 ? -16.741 7.246 18.597 1.00 74.62 81 VAL A N 1
ATOM 622 C CA . VAL A 1 81 ? -16.884 6.526 19.867 1.00 74.62 81 VAL A CA 1
ATOM 623 C C . VAL A 1 81 ? -17.748 7.368 20.802 1.00 74.62 81 VAL A C 1
ATOM 625 O O . VAL A 1 81 ? -17.431 8.526 21.095 1.00 74.62 81 VAL A O 1
ATOM 628 N N . SER A 1 82 ? -18.863 6.810 21.259 1.00 82.44 82 SER A N 1
ATOM 629 C CA . SER A 1 82 ? -1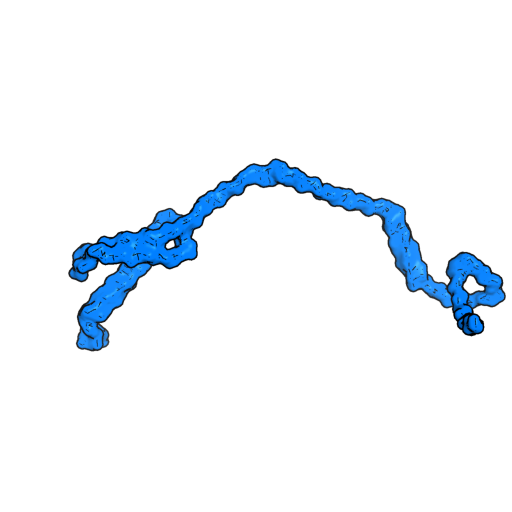9.745 7.491 22.199 1.00 82.44 82 SER A CA 1
ATOM 630 C C . SER A 1 82 ? -19.199 7.402 23.630 1.00 82.44 82 SER A C 1
ATOM 632 O O . SER A 1 82 ? -18.572 6.423 24.033 1.00 82.44 82 SER A O 1
ATOM 634 N N . LYS A 1 83 ? -19.492 8.407 24.469 1.00 82.44 83 LYS A N 1
ATOM 635 C CA . LYS A 1 83 ? -19.151 8.357 25.908 1.00 82.44 83 LYS A CA 1
ATOM 636 C C . LYS A 1 83 ? -19.801 7.162 26.625 1.00 82.44 83 LYS A C 1
ATOM 638 O O . LYS A 1 83 ? -19.327 6.763 27.686 1.00 82.44 83 LYS A O 1
ATOM 643 N N . LYS A 1 84 ? -20.890 6.620 26.069 1.00 83.75 84 LYS A N 1
ATOM 644 C CA . LYS A 1 84 ? -21.599 5.456 26.604 1.00 83.75 84 LYS A CA 1
ATOM 645 C C . LYS A 1 84 ? -20.772 4.180 26.428 1.00 83.75 84 LYS A C 1
ATOM 647 O O . LYS A 1 84 ? -20.536 3.503 27.419 1.00 83.75 84 LYS A O 1
ATOM 652 N N . GLU A 1 85 ? -20.236 3.935 25.231 1.00 82.31 85 GLU A N 1
ATOM 653 C CA . GLU A 1 85 ? -19.349 2.790 24.954 1.00 82.31 85 GLU A CA 1
ATOM 654 C C . GLU A 1 85 ? -18.097 2.801 25.839 1.00 82.31 85 GLU A C 1
ATOM 656 O O . GLU A 1 85 ? -17.662 1.760 26.335 1.00 82.31 85 GLU A O 1
ATOM 661 N N . VAL A 1 86 ? -17.548 3.992 26.104 1.00 84.69 86 VAL A N 1
ATOM 662 C CA . VAL A 1 86 ? -16.414 4.157 27.024 1.00 84.69 86 VAL A CA 1
ATOM 663 C C . VAL A 1 86 ? -16.803 3.758 28.448 1.00 84.69 86 VAL A C 1
ATOM 665 O O . VAL A 1 86 ? -16.088 2.981 29.077 1.00 84.69 86 VAL A O 1
ATOM 668 N N . LYS A 1 87 ? -17.945 4.242 28.954 1.00 87.56 87 LYS A N 1
ATOM 669 C CA . LYS A 1 87 ? -18.428 3.877 30.293 1.00 87.56 87 LYS A CA 1
ATOM 670 C C . LYS A 1 87 ? -18.721 2.384 30.409 1.00 87.56 87 LYS A C 1
ATOM 672 O O . LYS A 1 87 ? -18.261 1.772 31.359 1.00 87.56 87 LYS A O 1
ATOM 677 N N . GLU A 1 88 ? -19.404 1.789 29.432 1.00 88.38 88 GLU A N 1
ATOM 678 C CA . GLU A 1 88 ? -19.698 0.348 29.430 1.00 88.38 88 GLU A CA 1
ATOM 679 C C . GLU A 1 88 ? -18.420 -0.498 29.434 1.00 88.38 88 GLU A C 1
ATOM 681 O O . GLU A 1 88 ? -18.331 -1.497 30.149 1.00 88.38 88 GLU A O 1
ATOM 686 N N . THR A 1 89 ? -17.399 -0.071 28.689 1.00 86.94 89 THR A N 1
ATOM 687 C CA . THR A 1 89 ? -16.099 -0.749 28.678 1.00 86.94 89 THR A CA 1
ATOM 688 C C . THR A 1 89 ? -15.401 -0.639 30.033 1.00 86.94 89 THR A C 1
ATOM 690 O O . THR A 1 89 ? -14.880 -1.639 30.529 1.00 86.94 89 THR A O 1
ATOM 693 N N . ILE A 1 90 ? -15.427 0.541 30.661 1.00 88.31 90 ILE A N 1
ATOM 694 C CA . ILE A 1 90 ? -14.863 0.759 32.000 1.00 88.31 90 ILE A CA 1
ATOM 695 C C . ILE A 1 90 ? -15.601 -0.090 33.042 1.00 88.31 90 ILE A C 1
ATOM 697 O O . ILE A 1 90 ? -14.953 -0.814 33.790 1.00 88.31 90 ILE A O 1
ATOM 701 N N . ASP A 1 91 ? -16.934 -0.073 33.055 1.00 87.44 91 ASP A N 1
ATOM 702 C CA . ASP A 1 91 ? -17.759 -0.895 33.949 1.00 87.44 91 ASP A CA 1
ATOM 703 C C . ASP A 1 91 ? -17.462 -2.389 33.786 1.00 87.44 91 ASP A C 1
ATOM 705 O O . ASP A 1 91 ? -17.354 -3.122 34.769 1.00 87.44 91 ASP A O 1
ATOM 709 N N . ARG A 1 92 ? -17.278 -2.857 32.545 1.00 87.75 92 ARG A N 1
ATOM 710 C CA . ARG A 1 92 ? -16.905 -4.249 32.276 1.00 87.75 92 ARG A CA 1
ATOM 711 C C . ARG A 1 92 ? -15.534 -4.581 32.855 1.00 87.75 92 ARG A C 1
ATOM 713 O O . ARG A 1 92 ? -15.379 -5.640 33.456 1.00 87.75 92 ARG A O 1
ATOM 720 N N . ILE A 1 93 ? -14.542 -3.709 32.680 1.00 88.31 93 ILE A N 1
ATOM 721 C CA . ILE A 1 93 ? -13.202 -3.913 33.246 1.00 88.31 93 ILE A CA 1
ATOM 722 C C . ILE A 1 93 ? -13.288 -3.940 34.776 1.00 88.31 93 ILE A C 1
ATOM 724 O O . ILE A 1 93 ? -12.821 -4.895 35.389 1.00 88.31 93 ILE A O 1
ATOM 728 N N . LEU A 1 94 ? -13.962 -2.966 35.387 1.00 86.56 94 LEU A N 1
ATOM 729 C CA . LEU A 1 94 ? -14.129 -2.891 36.840 1.00 86.56 94 LEU A CA 1
ATOM 730 C C . LEU A 1 94 ? -14.814 -4.136 37.417 1.00 86.56 94 LEU A C 1
ATOM 732 O O . LEU A 1 94 ? -14.371 -4.648 38.438 1.00 86.56 94 LEU A O 1
ATOM 736 N N . LYS A 1 95 ? -15.840 -4.671 36.744 1.00 83.38 95 LYS A N 1
ATOM 737 C CA . LYS A 1 95 ? -16.500 -5.922 37.155 1.00 83.38 95 LYS A CA 1
ATOM 738 C C . LYS A 1 95 ? -15.582 -7.141 37.076 1.00 83.38 95 LYS A C 1
ATOM 740 O O . LYS A 1 95 ? -15.671 -8.005 37.939 1.00 83.38 95 LYS A O 1
ATOM 745 N N . ASN A 1 96 ? -14.705 -7.217 36.072 1.00 83.50 96 ASN A N 1
ATOM 746 C CA . ASN A 1 96 ? -13.752 -8.327 35.949 1.00 83.50 96 ASN A CA 1
ATOM 747 C C . ASN A 1 96 ? -12.671 -8.294 37.039 1.00 83.50 96 ASN A C 1
ATOM 749 O O . ASN A 1 96 ? -12.237 -9.348 37.490 1.00 83.50 96 ASN A O 1
ATOM 753 N N . PHE A 1 97 ? -12.255 -7.101 37.471 1.00 83.81 97 PHE A N 1
ATOM 754 C CA . PHE A 1 97 ? -11.261 -6.920 38.536 1.00 83.81 97 PHE A CA 1
ATOM 755 C C . PHE A 1 97 ? -11.873 -6.798 39.942 1.00 83.81 97 PHE A C 1
ATOM 757 O O . PHE A 1 97 ? -11.154 -6.520 40.899 1.00 83.81 97 PHE A O 1
ATOM 764 N N . ALA A 1 98 ? -13.185 -6.988 40.090 1.00 82.25 98 ALA A N 1
ATOM 765 C CA . ALA A 1 98 ? -13.844 -6.887 41.383 1.00 82.25 98 ALA A CA 1
ATOM 766 C C . ALA A 1 98 ? -13.470 -8.069 42.293 1.00 82.25 98 ALA A C 1
ATOM 768 O O . ALA A 1 98 ? -13.666 -9.234 41.943 1.00 82.25 98 ALA A O 1
ATOM 769 N N . GLU A 1 99 ? -12.983 -7.768 43.498 1.00 77.00 99 GLU A N 1
ATOM 770 C CA . GLU A 1 99 ? -12.772 -8.771 44.540 1.00 77.00 99 GLU A CA 1
ATOM 771 C C . GLU A 1 99 ? -14.113 -9.231 45.126 1.00 77.00 99 GLU A C 1
ATOM 773 O O . GLU A 1 99 ? -14.912 -8.431 45.621 1.00 77.00 99 GLU A O 1
ATOM 778 N N . LYS A 1 100 ? -14.357 -10.543 45.102 1.00 81.12 100 LYS A N 1
ATOM 779 C CA . LYS A 1 100 ? -15.573 -11.154 45.647 1.00 81.12 100 LYS A CA 1
ATOM 780 C C . LYS A 1 100 ? -15.340 -11.539 47.104 1.00 81.12 100 LYS A C 1
ATOM 782 O O . LYS A 1 100 ? -14.417 -12.288 47.415 1.00 81.12 100 LYS A O 1
ATOM 787 N N . LYS A 1 101 ? -16.195 -11.053 48.006 1.00 78.44 101 LYS A N 1
ATOM 788 C CA . LYS A 1 101 ? -16.201 -11.442 49.424 1.00 78.44 101 LYS A CA 1
ATOM 789 C C . LYS A 1 101 ? -17.414 -12.313 49.717 1.00 78.44 101 LYS A C 1
ATOM 791 O O . LYS A 1 101 ? -18.519 -12.003 49.278 1.00 78.44 101 LYS A O 1
ATOM 796 N N . LYS A 1 102 ? -17.208 -13.387 50.480 1.00 79.19 102 LYS A N 1
ATOM 797 C CA . LYS A 1 102 ? -18.289 -14.277 50.911 1.00 79.19 102 LYS A CA 1
ATOM 798 C C . LYS A 1 102 ? -19.202 -13.542 51.897 1.00 79.19 102 LYS A C 1
ATOM 800 O O . LYS A 1 102 ? -18.713 -12.923 52.839 1.00 79.19 102 LYS A O 1
ATOM 805 N N . VAL A 1 103 ? -20.512 -13.617 51.678 1.00 81.88 103 VAL A N 1
ATOM 806 C CA . VAL A 1 103 ? -21.542 -13.046 52.558 1.00 81.88 103 VAL A CA 1
ATOM 807 C C . VAL A 1 103 ? -22.627 -14.091 52.830 1.00 81.88 103 VAL A C 1
ATOM 809 O O . VAL A 1 103 ? -22.993 -14.837 51.929 1.00 81.88 103 VAL A O 1
ATOM 812 N N . GLU A 1 104 ? -23.145 -14.146 54.060 1.00 74.75 104 GLU A N 1
ATOM 813 C CA . GLU A 1 104 ? -24.196 -15.090 54.505 1.00 74.75 104 GLU A CA 1
ATOM 814 C C . GLU A 1 104 ? -25.597 -14.445 54.519 1.00 74.75 104 GLU A C 1
ATOM 816 O O . GLU A 1 104 ? -26.421 -14.704 55.390 1.00 74.75 104 GLU A O 1
ATOM 821 N N . ARG A 1 105 ? -25.867 -13.553 53.561 1.00 83.62 105 ARG A N 1
ATOM 822 C CA . ARG A 1 105 ? -27.194 -12.948 53.354 1.00 83.62 105 ARG A CA 1
ATOM 823 C C . ARG A 1 105 ? -27.889 -13.584 52.156 1.00 83.62 105 ARG A C 1
ATOM 825 O O . ARG A 1 105 ? -27.232 -14.203 51.324 1.00 83.62 105 ARG A O 1
ATOM 832 N N . GLU A 1 106 ? -29.195 -13.357 52.028 1.00 79.94 106 GLU A N 1
ATOM 833 C CA . GLU A 1 106 ? -29.939 -13.715 50.817 1.00 79.94 106 GLU A CA 1
ATOM 834 C C . GLU A 1 106 ? -29.244 -13.171 49.555 1.00 79.94 106 GLU A C 1
ATOM 836 O O . GLU A 1 106 ? -28.731 -12.037 49.544 1.00 79.94 106 GLU A O 1
ATOM 841 N N . ALA A 1 107 ? -29.225 -13.997 48.504 1.00 81.12 107 ALA A N 1
ATOM 842 C CA . ALA A 1 107 ? -28.620 -13.665 47.222 1.00 81.12 107 ALA A CA 1
ATOM 843 C C . ALA A 1 107 ? -29.372 -12.502 46.561 1.00 81.12 107 ALA A C 1
ATOM 845 O O . ALA A 1 107 ? -30.599 -12.513 46.460 1.00 81.12 107 ALA A O 1
ATOM 846 N N . LYS A 1 108 ? -28.632 -11.489 46.103 1.00 83.25 108 LYS A N 1
ATOM 847 C CA . LYS A 1 108 ? -29.175 -10.323 45.394 1.00 83.25 108 LYS A CA 1
ATOM 848 C C . LYS A 1 108 ? -28.618 -10.241 43.977 1.00 83.25 108 LYS A C 1
ATOM 850 O O . LYS A 1 108 ? -27.578 -10.813 43.661 1.00 83.25 108 LYS A O 1
ATOM 855 N N . ASN A 1 109 ? -29.301 -9.474 43.127 1.00 75.12 109 ASN A N 1
ATOM 856 C CA . ASN A 1 109 ? -28.814 -9.164 41.783 1.00 75.12 109 ASN A CA 1
ATOM 857 C C . ASN A 1 109 ? -27.410 -8.541 41.853 1.00 75.12 109 ASN A C 1
ATOM 859 O O . ASN A 1 109 ? -27.232 -7.481 42.452 1.00 75.12 109 ASN A O 1
ATOM 863 N N . GLY A 1 110 ? -26.438 -9.202 41.221 1.00 77.31 110 GLY A N 1
ATOM 864 C CA . GLY A 1 110 ? -25.023 -8.820 41.238 1.00 77.31 110 GLY A CA 1
ATOM 865 C C . GLY A 1 110 ? -24.132 -9.688 42.133 1.00 77.31 110 GLY A C 1
ATOM 866 O O . GLY A 1 110 ? -22.914 -9.588 42.013 1.00 77.31 110 GLY A O 1
ATOM 867 N N . ASP A 1 111 ? -24.708 -10.553 42.973 1.00 82.56 111 ASP A N 1
ATOM 868 C CA . ASP A 1 111 ? -23.956 -11.561 43.722 1.00 82.56 111 ASP A CA 1
ATOM 869 C C . ASP A 1 111 ? -23.668 -12.780 42.823 1.00 82.56 111 ASP A C 1
ATOM 871 O O . ASP A 1 111 ? -24.500 -13.182 42.006 1.00 82.56 111 ASP A O 1
ATOM 875 N N . GLU A 1 112 ? -22.488 -13.384 42.970 1.00 80.69 112 GLU A N 1
ATOM 876 C CA . GLU A 1 112 ? -22.161 -14.644 42.300 1.00 80.69 112 GLU A CA 1
ATOM 877 C C . GLU A 1 112 ? -22.522 -15.815 43.214 1.00 80.69 112 GLU A C 1
ATOM 879 O O . GLU A 1 112 ? -22.032 -15.910 44.341 1.00 80.69 112 GLU A O 1
ATOM 884 N N . VAL A 1 113 ? -23.392 -16.699 42.728 1.00 83.50 113 VAL A N 1
ATOM 885 C CA . VAL A 1 113 ? -23.830 -17.898 43.445 1.00 83.50 113 VAL A CA 1
ATOM 886 C C . VAL A 1 113 ? -23.227 -19.134 42.792 1.00 83.50 113 VAL A C 1
ATOM 888 O O . VAL A 1 113 ? -23.350 -19.339 41.587 1.00 83.50 113 VAL A O 1
ATOM 891 N N . ILE A 1 114 ? -22.568 -19.963 43.595 1.00 80.62 114 ILE A N 1
ATOM 892 C CA . ILE A 1 114 ? -22.074 -21.270 43.163 1.00 80.62 114 ILE A CA 1
ATOM 893 C C . ILE A 1 114 ? -23.166 -22.275 43.514 1.00 80.62 114 ILE A C 1
ATOM 895 O O . ILE A 1 114 ? -23.429 -22.515 44.692 1.00 80.62 114 ILE A O 1
ATOM 899 N N . ILE A 1 115 ? -23.829 -22.812 42.493 1.00 84.19 115 ILE A N 1
ATOM 900 C CA . ILE A 1 115 ? -24.898 -23.801 42.642 1.00 84.19 115 ILE A CA 1
ATOM 901 C C . ILE A 1 115 ? -24.403 -25.106 42.033 1.00 84.19 115 ILE A C 1
ATOM 903 O O . ILE A 1 115 ? -24.003 -25.133 40.871 1.00 84.19 115 ILE A O 1
ATOM 907 N N . ASP A 1 116 ? -24.453 -26.177 42.814 1.00 81.75 116 ASP A N 1
ATOM 908 C CA . ASP A 1 116 ? -24.273 -27.538 42.322 1.00 81.75 116 ASP A CA 1
ATOM 909 C C . ASP A 1 116 ? -25.669 -28.130 42.073 1.00 81.75 116 ASP A C 1
ATOM 911 O O . ASP A 1 116 ? -26.500 -28.173 42.984 1.00 81.75 116 ASP A O 1
ATOM 915 N N . PHE A 1 117 ? -25.973 -28.476 40.820 1.00 85.88 117 PHE A N 1
ATOM 916 C CA . PHE A 1 117 ? -27.292 -28.957 40.409 1.00 85.88 117 PHE A CA 1
ATOM 917 C C . PHE A 1 117 ? -27.183 -30.334 39.752 1.00 85.88 117 PHE A C 1
ATOM 919 O O . PHE A 1 117 ? -26.572 -30.486 38.695 1.00 85.88 117 PHE A O 1
ATOM 926 N N . LEU A 1 118 ? -27.851 -31.325 40.345 1.00 77.25 118 LEU A N 1
ATOM 927 C CA . LEU A 1 118 ? -28.060 -32.648 39.760 1.00 77.25 118 LEU A CA 1
ATOM 928 C C . LEU A 1 118 ? -29.415 -32.675 39.048 1.00 77.25 118 LEU A C 1
ATOM 930 O O . LEU A 1 118 ? -30.464 -32.828 39.675 1.00 77.25 118 LEU A O 1
ATOM 934 N N . GLY A 1 119 ? -29.375 -32.517 37.725 1.00 72.88 119 GLY A N 1
ATOM 935 C CA . GLY A 1 119 ? -30.526 -32.751 36.859 1.00 72.88 119 GLY A CA 1
ATOM 936 C C . GLY A 1 119 ? -30.824 -34.245 36.778 1.00 72.88 119 GLY A C 1
ATOM 937 O O . GLY A 1 119 ? -29.920 -35.040 36.522 1.00 72.88 119 GLY A O 1
ATOM 938 N N . LYS A 1 120 ? -32.077 -34.616 37.034 1.00 54.84 120 LYS A N 1
ATOM 939 C CA . LYS A 1 120 ? -32.580 -35.975 36.827 1.00 54.84 120 LYS A CA 1
ATOM 940 C C . LYS A 1 120 ? -33.058 -36.155 35.394 1.00 54.84 120 LYS A C 1
ATOM 942 O O . LYS A 1 120 ? -33.658 -35.188 34.873 1.00 54.84 120 LYS A O 1
#

Radius of gyration: 41.06 Å; chains: 1; bounding box: 84×50×96 Å

Sequence (120 aa):
MVAAQVDPNLLSQETLENALSKSVAEAFLKEKVQAINRPEVDVKKFIPGTELEFTATTEIMPKVELGDYKKLGVKKEAVKVSKKEVKETIDRILKNFAEKKKVEREAKNGDEVIIDFLGK